Protein AF-A0A7Y3MWJ6-F1 (afdb_monomer_lite)

Foldseek 3Di:
DQFAEFPQQDDPVCCVQFVDGGGKGWQDKPPHGHRYNVRVVVSVVVCVVVVHWIWIWIDDPNDIDIGTDDDDD

Structure (mmCIF, N/CA/C/O backbone):
data_AF-A0A7Y3MWJ6-F1
#
_entry.id   AF-A0A7Y3MWJ6-F1
#
loop_
_atom_site.group_PDB
_atom_site.id
_atom_site.type_symbol
_atom_site.label_atom_id
_atom_site.label_alt_id
_atom_site.label_comp_id
_atom_site.label_asym_id
_atom_site.label_entity_id
_atom_site.label_seq_id
_atom_site.pdbx_PDB_ins_code
_atom_site.Cartn_x
_atom_site.Cartn_y
_atom_site.Cartn_z
_atom_site.occupancy
_atom_site.B_iso_or_equiv
_atom_site.auth_seq_id
_atom_site.auth_comp_id
_atom_site.auth_asym_id
_atom_site.auth_atom_id
_atom_site.pdbx_PDB_model_num
ATOM 1 N N . SER A 1 1 ? -13.402 -5.175 11.151 1.00 50.00 1 SER A N 1
ATOM 2 C CA . SER A 1 1 ? -12.582 -4.195 10.411 1.00 50.00 1 SER A CA 1
ATOM 3 C C . SER A 1 1 ? -11.144 -4.672 10.464 1.00 50.00 1 SER A C 1
ATOM 5 O O . SER A 1 1 ? -10.558 -4.657 11.538 1.00 50.00 1 SER A O 1
ATOM 7 N N . GLY A 1 2 ? -10.612 -5.208 9.363 1.00 63.19 2 GLY A N 1
ATOM 8 C CA . GLY A 1 2 ? -9.196 -5.586 9.299 1.00 63.19 2 GLY A CA 1
ATOM 9 C C . GLY A 1 2 ? -8.345 -4.319 9.258 1.00 63.19 2 GLY A C 1
ATOM 10 O O . GLY A 1 2 ? -8.617 -3.438 8.446 1.00 63.19 2 GLY A O 1
ATOM 11 N N . ALA A 1 3 ? -7.388 -4.174 10.172 1.00 88.12 3 ALA A N 1
ATOM 12 C CA . ALA A 1 3 ? -6.454 -3.051 10.154 1.00 88.12 3 ALA A CA 1
ATOM 13 C C . ALA A 1 3 ? -5.485 -3.201 8.970 1.00 88.12 3 ALA A C 1
ATOM 15 O O . ALA A 1 3 ? -5.018 -4.306 8.705 1.00 88.12 3 ALA A O 1
ATOM 16 N N . GLY A 1 4 ? -5.169 -2.102 8.283 1.00 94.12 4 GLY A N 1
ATOM 17 C CA . GLY A 1 4 ? -4.265 -2.099 7.134 1.00 94.12 4 GLY A CA 1
ATOM 18 C C . GLY A 1 4 ? -4.624 -1.038 6.096 1.00 94.12 4 GLY A C 1
ATOM 19 O O . GLY A 1 4 ? -5.451 -0.157 6.338 1.00 94.12 4 GLY A O 1
ATOM 20 N N . ALA A 1 5 ? -3.989 -1.122 4.929 1.00 97.06 5 ALA A N 1
ATOM 21 C CA . ALA A 1 5 ? -4.251 -0.241 3.794 1.00 97.06 5 ALA A CA 1
ATOM 22 C C . ALA A 1 5 ? -4.849 -1.028 2.622 1.00 97.06 5 ALA A C 1
ATOM 24 O O . ALA A 1 5 ? -4.184 -1.888 2.049 1.00 97.06 5 ALA A O 1
ATOM 25 N N . LEU A 1 6 ? -6.100 -0.729 2.266 1.00 97.00 6 LEU A N 1
ATOM 26 C CA . LEU A 1 6 ? -6.779 -1.347 1.128 1.00 97.00 6 LEU A CA 1
ATOM 27 C C . LEU A 1 6 ? -6.167 -0.864 -0.194 1.00 97.00 6 LEU A C 1
ATOM 29 O O . LEU A 1 6 ? -6.099 0.337 -0.456 1.00 97.00 6 LEU A O 1
ATOM 33 N N . VAL A 1 7 ? -5.785 -1.806 -1.050 1.00 96.50 7 VAL A N 1
ATOM 34 C CA . VAL A 1 7 ? -5.423 -1.550 -2.442 1.00 96.50 7 VAL A CA 1
ATOM 35 C C . VAL A 1 7 ? -6.714 -1.422 -3.241 1.00 96.50 7 VAL A C 1
ATOM 37 O O . VAL A 1 7 ? -7.410 -2.408 -3.475 1.00 96.50 7 VAL A O 1
ATOM 40 N N . VAL A 1 8 ? -7.046 -0.200 -3.650 1.00 97.12 8 VAL A N 1
ATOM 41 C CA . VAL A 1 8 ? -8.204 0.051 -4.523 1.00 97.12 8 VAL A CA 1
ATOM 42 C C . VAL A 1 8 ? -7.815 -0.193 -5.978 1.00 97.12 8 VAL A C 1
ATOM 44 O O . VAL A 1 8 ? -8.493 -0.923 -6.693 1.00 97.12 8 VAL A O 1
ATOM 47 N N . GLU A 1 9 ? -6.669 0.349 -6.386 1.00 95.88 9 GLU A N 1
ATOM 48 C CA . GLU A 1 9 ? -6.131 0.223 -7.736 1.00 95.88 9 GLU A CA 1
ATOM 49 C C . GLU A 1 9 ? -4.616 0.033 -7.703 1.00 95.88 9 GLU A C 1
ATOM 51 O O . GLU A 1 9 ? -3.926 0.445 -6.768 1.00 95.88 9 GLU A O 1
ATOM 56 N N . ILE A 1 10 ? -4.095 -0.594 -8.754 1.00 94.56 10 ILE A N 1
ATOM 57 C CA . ILE A 1 10 ? -2.665 -0.793 -8.959 1.00 94.56 10 ILE A CA 1
ATOM 58 C C . ILE A 1 10 ? -2.364 -0.860 -10.456 1.00 94.56 10 ILE A C 1
ATOM 60 O O . ILE A 1 10 ? -3.152 -1.385 -11.242 1.00 94.56 10 ILE A O 1
ATOM 64 N N . SER A 1 11 ? -1.206 -0.337 -10.866 1.00 94.94 11 SER A N 1
ATOM 65 C CA . SER A 1 11 ? -0.780 -0.422 -12.263 1.00 94.94 11 SER A CA 1
ATOM 66 C C . SER A 1 11 ? -0.531 -1.874 -12.682 1.00 94.94 11 SER A C 1
ATOM 68 O O . SER A 1 11 ? -0.075 -2.703 -11.893 1.00 94.94 11 SER A O 1
ATOM 70 N N . SER A 1 12 ? -0.763 -2.186 -13.961 1.00 95.00 12 SER A N 1
ATOM 71 C CA . SER A 1 12 ? -0.537 -3.542 -14.485 1.00 95.00 12 SER A CA 1
ATOM 72 C C . SER A 1 12 ? 0.925 -3.990 -14.358 1.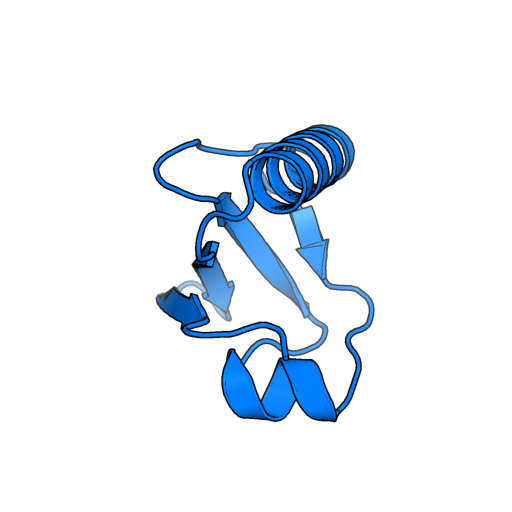00 95.00 12 SER A C 1
ATOM 74 O O . SER A 1 12 ? 1.195 -5.171 -14.144 1.00 95.00 12 SER A O 1
ATOM 76 N N . ALA A 1 13 ? 1.870 -3.050 -14.451 1.00 91.88 13 ALA A N 1
ATOM 77 C CA . ALA A 1 13 ? 3.290 -3.312 -14.252 1.00 91.88 13 ALA A CA 1
ATOM 78 C C . ALA A 1 13 ? 3.579 -3.730 -12.803 1.00 91.88 13 ALA A C 1
ATOM 80 O O . ALA A 1 13 ? 4.147 -4.796 -12.586 1.00 91.88 13 ALA A O 1
ATOM 81 N N . LEU A 1 14 ? 3.123 -2.954 -11.813 1.00 90.38 14 LEU A N 1
ATOM 82 C CA . LEU A 1 14 ? 3.338 -3.289 -10.403 1.00 90.38 14 LEU A CA 1
ATOM 83 C C . LEU A 1 14 ? 2.581 -4.551 -9.998 1.00 90.38 14 LEU A C 1
ATOM 85 O O . LEU A 1 14 ? 3.129 -5.371 -9.266 1.00 90.38 14 LEU A O 1
ATOM 89 N N . SER A 1 15 ? 1.366 -4.750 -10.508 1.00 94.06 15 SER A N 1
ATOM 90 C CA . SER A 1 15 ? 0.598 -5.973 -10.276 1.00 94.06 15 SER A CA 1
ATOM 91 C C . SER A 1 15 ? 1.352 -7.216 -10.755 1.00 94.06 15 SER A C 1
ATOM 93 O O . SER A 1 15 ? 1.473 -8.177 -10.002 1.00 94.06 15 SER A O 1
ATOM 95 N N . ARG A 1 16 ? 1.961 -7.181 -11.951 1.00 92.88 16 ARG A N 1
ATOM 96 C CA . ARG A 1 16 ? 2.754 -8.308 -12.473 1.00 92.88 16 ARG A CA 1
ATOM 97 C C . ARG A 1 16 ? 3.972 -8.644 -11.618 1.00 92.88 16 ARG A C 1
ATOM 99 O O . ARG A 1 16 ? 4.280 -9.819 -11.466 1.00 92.88 16 ARG A O 1
ATOM 106 N N . VAL A 1 17 ? 4.666 -7.638 -11.086 1.00 90.75 17 VAL A N 1
ATOM 107 C CA . VAL A 1 17 ? 5.906 -7.880 -10.331 1.00 90.75 17 VAL A CA 1
ATOM 108 C C . VAL A 1 17 ? 5.628 -8.218 -8.867 1.00 90.75 17 VAL A C 1
ATOM 110 O O . VAL A 1 17 ? 6.293 -9.068 -8.287 1.00 90.75 17 VAL A O 1
ATOM 113 N N . THR A 1 18 ? 4.633 -7.577 -8.256 1.00 92.38 18 THR A N 1
ATOM 114 C CA . THR A 1 18 ? 4.324 -7.765 -6.829 1.00 92.38 18 THR A CA 1
ATOM 115 C C . THR A 1 18 ? 3.293 -8.863 -6.580 1.00 92.38 18 THR A C 1
ATOM 117 O O . THR A 1 18 ? 3.250 -9.422 -5.486 1.00 92.38 18 THR A O 1
ATOM 120 N N . GLY A 1 19 ? 2.455 -9.169 -7.571 1.00 94.31 19 GLY A N 1
ATOM 121 C CA . GLY A 1 19 ? 1.279 -10.022 -7.425 1.00 94.31 19 GLY A CA 1
ATOM 122 C C . GLY A 1 19 ? 0.081 -9.329 -6.765 1.00 94.31 19 GLY A C 1
ATOM 123 O O . GLY A 1 19 ? -0.959 -9.971 -6.605 1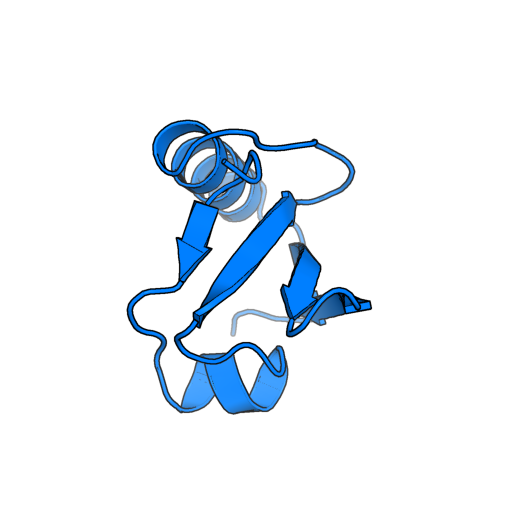.00 94.31 19 GLY A O 1
ATOM 124 N N . LEU A 1 20 ? 0.201 -8.050 -6.382 1.00 95.50 20 LEU A N 1
ATOM 125 C CA . LEU A 1 20 ? -0.894 -7.278 -5.795 1.00 95.50 20 LEU A CA 1
ATOM 126 C C . LEU A 1 20 ? -2.015 -7.040 -6.810 1.00 95.50 20 LEU A C 1
ATOM 128 O O . LEU A 1 20 ? -1.774 -6.816 -8.000 1.00 95.50 20 LEU A O 1
ATOM 132 N N . THR A 1 21 ? -3.246 -7.037 -6.320 1.00 97.12 21 THR A N 1
ATOM 133 C CA . THR A 1 21 ? -4.460 -6.721 -7.074 1.00 97.12 21 THR A CA 1
ATOM 134 C C . THR A 1 21 ? -5.377 -5.833 -6.240 1.00 97.12 21 THR A C 1
ATOM 136 O O . THR A 1 21 ? -5.231 -5.739 -5.021 1.00 97.12 21 THR A O 1
ATOM 139 N N . GLY A 1 22 ? -6.356 -5.198 -6.890 1.00 97.12 22 GLY A N 1
ATOM 140 C CA . GLY A 1 22 ? -7.439 -4.529 -6.169 1.00 97.12 22 GLY A CA 1
ATOM 141 C C . GLY A 1 22 ? -8.126 -5.498 -5.199 1.00 97.12 22 GLY A C 1
ATOM 142 O O . GLY A 1 22 ? -8.345 -6.663 -5.536 1.00 97.12 22 GLY A O 1
ATOM 143 N N . GLY A 1 23 ? -8.420 -5.022 -3.990 1.00 96.81 23 GLY A N 1
ATOM 144 C CA . GLY A 1 23 ? -9.006 -5.812 -2.904 1.00 96.81 23 GLY A CA 1
ATOM 145 C C . GLY A 1 23 ? -8.004 -6.384 -1.895 1.00 96.81 23 GLY A C 1
ATOM 146 O O . GLY A 1 23 ? -8.432 -6.856 -0.843 1.00 96.81 23 GLY A O 1
ATOM 147 N N . ASP A 1 24 ? -6.697 -6.319 -2.159 1.00 97.38 24 ASP A N 1
ATOM 148 C CA . ASP A 1 24 ? -5.686 -6.698 -1.166 1.00 97.38 24 ASP A CA 1
ATOM 149 C C . ASP A 1 24 ? -5.601 -5.681 -0.028 1.00 97.38 24 ASP A C 1
ATOM 151 O O . ASP A 1 24 ? -5.769 -4.480 -0.238 1.00 97.38 24 ASP A O 1
ATOM 155 N N . VAL A 1 25 ? -5.251 -6.142 1.172 1.00 97.44 25 VAL A N 1
ATOM 156 C CA . VAL A 1 25 ? -4.996 -5.260 2.318 1.00 97.44 25 VAL A CA 1
ATOM 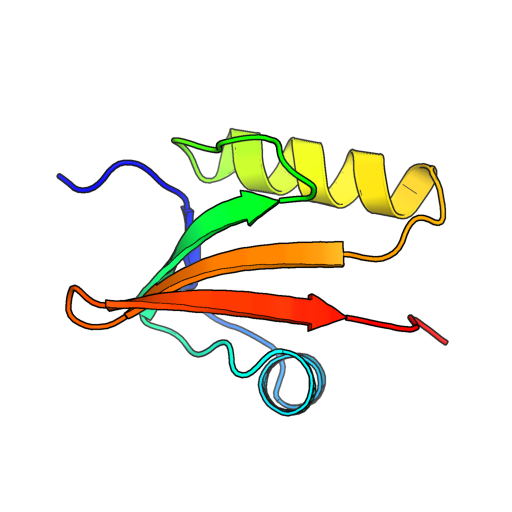157 C C . VAL A 1 25 ? -3.527 -5.338 2.703 1.00 97.44 25 VAL A C 1
ATOM 159 O O . VAL A 1 25 ? -3.065 -6.364 3.190 1.00 97.44 25 VAL A O 1
ATOM 162 N N . ILE A 1 26 ? -2.772 -4.257 2.511 1.00 97.00 26 ILE A N 1
ATOM 163 C CA . ILE A 1 26 ? -1.374 -4.168 2.942 1.00 97.00 26 ILE A CA 1
ATOM 164 C C . ILE A 1 26 ? -1.332 -4.104 4.470 1.00 97.00 26 ILE A C 1
ATOM 166 O O . ILE A 1 26 ? -1.964 -3.246 5.087 1.00 97.00 26 ILE A O 1
ATOM 170 N N . LEU A 1 27 ? -0.547 -5.001 5.061 1.00 97.25 27 LEU A N 1
ATOM 171 C CA . LEU A 1 27 ? -0.365 -5.153 6.505 1.00 97.25 27 LEU A CA 1
ATOM 172 C C . LEU A 1 27 ? 1.016 -4.683 6.968 1.00 97.25 27 LEU A C 1
ATOM 174 O O . LEU A 1 27 ? 1.179 -4.273 8.118 1.00 97.25 27 LEU A O 1
ATOM 178 N N . ALA A 1 28 ? 2.028 -4.759 6.097 1.00 96.44 28 ALA A N 1
ATOM 179 C CA . ALA A 1 28 ? 3.368 -4.273 6.403 1.00 96.44 28 ALA A CA 1
ATOM 180 C C . ALA A 1 28 ? 4.186 -3.914 5.156 1.00 96.44 28 ALA A C 1
ATOM 182 O O . ALA A 1 28 ? 4.029 -4.516 4.092 1.00 96.44 28 ALA A O 1
ATOM 183 N N . VAL A 1 29 ? 5.127 -2.985 5.341 1.00 95.50 29 VAL A N 1
ATOM 184 C CA . VAL A 1 29 ? 6.156 -2.593 4.368 1.00 95.50 29 VAL A CA 1
ATOM 185 C C . VAL A 1 29 ? 7.514 -2.618 5.074 1.00 95.50 29 VAL A C 1
ATOM 187 O O . VAL A 1 29 ? 7.686 -1.962 6.097 1.00 95.50 29 VAL A O 1
ATOM 190 N N . ASN A 1 30 ? 8.492 -3.368 4.561 1.00 92.94 30 ASN A N 1
ATOM 191 C CA . ASN A 1 30 ? 9.864 -3.425 5.092 1.00 92.94 30 ASN A CA 1
ATOM 192 C C . ASN A 1 30 ? 9.945 -3.621 6.619 1.00 92.94 30 ASN A C 1
ATOM 194 O O . ASN A 1 30 ? 10.582 -2.844 7.329 1.00 92.94 30 ASN A O 1
ATOM 198 N N . ASN A 1 31 ? 9.289 -4.672 7.120 1.00 90.31 31 ASN A N 1
ATOM 199 C CA . ASN A 1 31 ? 9.179 -5.028 8.544 1.00 90.31 31 ASN A CA 1
ATOM 200 C C . ASN A 1 31 ? 8.444 -4.001 9.426 1.00 90.31 31 ASN A C 1
ATOM 202 O O . ASN A 1 31 ? 8.377 -4.182 10.639 1.00 90.31 31 ASN A O 1
ATOM 206 N N . ARG A 1 32 ? 7.855 -2.949 8.847 1.00 95.88 32 ARG A N 1
ATOM 207 C CA . ARG A 1 32 ? 6.983 -2.017 9.565 1.00 95.88 32 ARG A CA 1
ATOM 208 C C . ARG A 1 32 ? 5.528 -2.374 9.324 1.00 9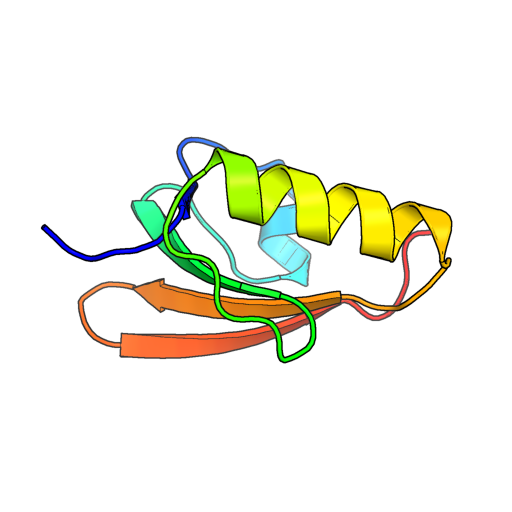5.88 32 ARG A C 1
ATOM 210 O O . ARG A 1 32 ? 5.071 -2.347 8.185 1.00 95.88 32 ARG A O 1
ATOM 217 N N . GLN A 1 33 ? 4.814 -2.682 10.401 1.00 96.81 33 GLN A N 1
ATOM 218 C CA . GLN A 1 33 ? 3.369 -2.867 10.359 1.00 96.81 33 GLN A CA 1
ATOM 219 C C . GLN A 1 33 ? 2.678 -1.544 10.015 1.00 96.81 33 GLN A C 1
ATOM 221 O O . GLN A 1 33 ? 3.095 -0.491 10.498 1.00 96.81 33 GLN A O 1
ATOM 226 N N . VAL A 1 34 ? 1.625 -1.621 9.207 1.00 96.88 34 VAL A N 1
ATOM 227 C CA . VAL A 1 34 ? 0.765 -0.490 8.851 1.00 96.88 34 VAL A CA 1
ATOM 228 C C . VAL A 1 34 ? -0.681 -0.849 9.174 1.00 96.88 34 VAL A C 1
ATOM 230 O O . VAL A 1 34 ? -1.117 -1.978 8.954 1.00 96.88 34 VAL A O 1
ATOM 233 N N . ARG A 1 35 ? -1.420 0.096 9.749 1.00 96.38 35 ARG A N 1
ATOM 234 C CA . ARG A 1 35 ? -2.821 -0.068 10.168 1.00 96.38 35 ARG A CA 1
ATOM 235 C C . ARG A 1 35 ? -3.778 0.822 9.390 1.00 96.38 35 ARG A C 1
ATOM 237 O O . ARG A 1 35 ? -4.985 0.606 9.464 1.00 96.38 35 ARG A O 1
ATOM 244 N N . THR A 1 36 ? -3.249 1.805 8.666 1.00 96.38 36 THR A N 1
ATOM 245 C CA . THR A 1 36 ? -4.023 2.769 7.884 1.00 96.38 36 THR A CA 1
ATOM 246 C C . THR A 1 36 ? -3.385 3.003 6.517 1.00 96.38 36 THR A C 1
ATOM 248 O O . THR A 1 36 ? -2.191 2.761 6.317 1.00 96.38 36 THR A O 1
ATOM 251 N N . ALA A 1 37 ? -4.178 3.523 5.577 1.00 95.12 37 ALA A N 1
ATOM 252 C CA . ALA A 1 37 ? -3.684 3.951 4.270 1.00 95.12 37 ALA A CA 1
ATOM 253 C C . ALA A 1 37 ? -2.600 5.036 4.378 1.00 95.12 37 ALA A C 1
ATOM 255 O O . ALA A 1 37 ? -1.609 4.975 3.652 1.00 95.12 37 ALA A O 1
ATOM 256 N N . GLN A 1 38 ? -2.749 5.976 5.319 1.00 96.62 38 GLN A N 1
ATOM 257 C CA . GLN A 1 38 ? -1.767 7.040 5.532 1.00 96.62 38 GLN A CA 1
ATOM 258 C C . GLN A 1 38 ? -0.421 6.480 6.004 1.00 96.62 38 GLN A C 1
ATOM 260 O O . GLN A 1 38 ? 0.611 6.809 5.430 1.00 96.62 38 GLN A O 1
ATOM 265 N N . GLU A 1 39 ? -0.426 5.566 6.980 1.00 97.19 39 GLU A N 1
ATOM 266 C CA . GLU A 1 39 ? 0.806 4.914 7.439 1.00 97.19 39 GLU A CA 1
ATOM 267 C C . GLU A 1 39 ? 1.505 4.168 6.298 1.00 97.19 39 GLU A C 1
ATOM 269 O O . GLU A 1 39 ? 2.722 4.268 6.148 1.00 97.19 39 GLU A O 1
ATOM 274 N N . ALA A 1 40 ? 0.747 3.442 5.469 1.00 96.06 40 ALA A N 1
ATOM 275 C CA . ALA A 1 40 ? 1.305 2.754 4.310 1.00 96.06 40 ALA A CA 1
ATOM 276 C C . ALA A 1 40 ? 1.963 3.727 3.323 1.00 96.06 40 ALA A C 1
ATOM 278 O O . ALA A 1 40 ? 3.101 3.484 2.915 1.00 96.06 40 ALA A O 1
ATOM 279 N N . ALA A 1 41 ? 1.299 4.838 2.992 1.00 95.12 41 ALA A N 1
ATOM 280 C CA . ALA A 1 41 ? 1.854 5.872 2.122 1.00 95.12 41 ALA A CA 1
ATOM 281 C C . ALA A 1 41 ? 3.162 6.447 2.691 1.00 95.12 41 ALA A C 1
ATOM 283 O O . ALA A 1 41 ? 4.170 6.514 1.985 1.00 95.12 41 ALA A O 1
ATOM 284 N N . ASP A 1 42 ? 3.188 6.761 3.987 1.00 96.81 42 ASP A N 1
ATOM 285 C CA . ASP A 1 42 ? 4.364 7.322 4.651 1.00 96.81 42 ASP A CA 1
ATOM 286 C C . ASP A 1 42 ? 5.558 6.351 4.630 1.00 96.81 42 ASP A C 1
ATOM 288 O O . ASP A 1 42 ? 6.698 6.760 4.377 1.00 96.81 42 ASP A O 1
ATOM 292 N N . VAL A 1 43 ? 5.327 5.050 4.871 1.00 95.75 43 VAL A N 1
ATOM 293 C CA . VAL A 1 43 ? 6.400 4.040 4.823 1.00 95.75 43 VAL A CA 1
ATOM 294 C C . VAL A 1 43 ? 6.892 3.802 3.398 1.00 95.75 43 VAL A C 1
ATOM 296 O O . VAL A 1 43 ? 8.102 3.639 3.196 1.00 95.75 43 VAL A O 1
ATOM 299 N N . LEU A 1 44 ? 5.991 3.789 2.414 1.00 92.94 44 LEU A N 1
ATOM 300 C CA . LEU A 1 44 ? 6.355 3.621 1.009 1.00 92.94 44 LEU A CA 1
ATOM 301 C C . LEU A 1 44 ? 7.235 4.781 0.529 1.00 92.94 44 LEU A C 1
ATOM 303 O O . LEU A 1 44 ? 8.317 4.552 -0.013 1.00 92.94 44 LEU A O 1
ATOM 307 N N . GLU A 1 45 ? 6.831 6.017 0.817 1.00 94.25 45 GLU A N 1
ATOM 308 C CA . GLU A 1 45 ? 7.588 7.217 0.459 1.00 94.25 45 GLU A CA 1
ATOM 309 C C . GLU A 1 45 ? 8.937 7.294 1.183 1.00 94.25 45 GLU A C 1
ATOM 311 O O . GLU A 1 45 ? 9.962 7.612 0.575 1.00 94.25 45 GLU A O 1
ATOM 316 N N . ALA A 1 46 ? 8.988 6.941 2.471 1.00 94.44 46 ALA A N 1
ATOM 317 C CA . ALA A 1 46 ? 10.252 6.854 3.199 1.00 94.44 46 ALA A CA 1
ATOM 318 C C . ALA A 1 46 ? 11.193 5.792 2.603 1.00 94.44 46 ALA A C 1
ATOM 320 O O . ALA A 1 46 ? 12.384 6.051 2.439 1.00 94.44 46 ALA A O 1
ATOM 321 N N . THR A 1 47 ? 10.665 4.620 2.241 1.00 91.69 47 THR A N 1
ATOM 322 C CA . THR A 1 47 ? 11.440 3.537 1.614 1.00 91.69 47 THR A CA 1
ATOM 323 C C . THR A 1 47 ? 11.999 3.969 0.260 1.00 91.69 47 THR A C 1
ATOM 325 O O . THR A 1 47 ? 13.187 3.769 -0.002 1.00 91.69 47 THR A O 1
ATOM 328 N N . LYS A 1 48 ? 11.170 4.623 -0.564 1.00 90.50 48 LYS A N 1
ATOM 329 C CA . LYS A 1 48 ? 11.561 5.179 -1.862 1.00 90.50 48 LYS A CA 1
ATOM 330 C C . LYS A 1 48 ? 12.698 6.189 -1.721 1.00 90.50 48 LYS A C 1
ATOM 332 O O . LYS A 1 48 ? 13.708 6.062 -2.406 1.00 90.50 48 LYS A O 1
ATOM 337 N N . ARG A 1 49 ? 12.579 7.152 -0.797 1.00 91.81 49 ARG A N 1
ATOM 338 C CA . ARG A 1 49 ? 13.634 8.151 -0.529 1.00 91.81 49 ARG A CA 1
ATOM 339 C C . ARG A 1 49 ? 14.950 7.528 -0.066 1.00 91.81 49 ARG A C 1
ATOM 341 O O . ARG A 1 49 ? 16.008 8.071 -0.351 1.00 91.81 49 ARG A O 1
ATOM 348 N N . GLN A 1 50 ? 14.889 6.401 0.639 1.00 91.38 50 GLN A N 1
ATOM 349 C CA . GLN A 1 50 ? 16.072 5.661 1.082 1.00 91.38 50 GLN A CA 1
ATOM 350 C C . GLN A 1 50 ? 16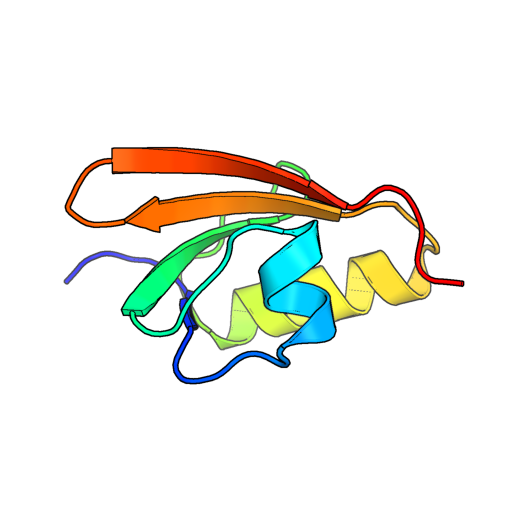.703 4.802 -0.027 1.00 91.38 50 GLN A C 1
ATOM 352 O O . GLN A 1 50 ? 17.723 4.166 0.228 1.00 91.38 50 GLN A O 1
ATOM 357 N N . GLY A 1 51 ? 16.102 4.724 -1.222 1.00 88.19 51 GLY A N 1
ATOM 358 C CA . GLY A 1 51 ? 16.578 3.856 -2.305 1.00 88.19 51 GLY A CA 1
ATOM 359 C C . GLY A 1 51 ? 16.551 2.368 -1.940 1.00 88.19 51 GLY A C 1
ATOM 360 O O . GLY A 1 51 ? 17.328 1.581 -2.475 1.00 88.19 51 GLY A O 1
ATOM 361 N N . ARG A 1 52 ? 15.700 1.975 -0.985 1.00 87.19 52 ARG A N 1
ATOM 362 C CA . ARG A 1 52 ? 15.614 0.595 -0.498 1.00 87.19 52 ARG A CA 1
ATOM 363 C C . ARG A 1 52 ? 14.602 -0.200 -1.310 1.00 87.19 52 ARG A C 1
ATOM 365 O O . ARG A 1 52 ? 13.600 0.330 -1.778 1.00 87.19 52 ARG A O 1
ATOM 372 N N . GLN A 1 53 ? 14.839 -1.502 -1.402 1.00 89.06 53 GLN A N 1
ATOM 373 C CA . GLN A 1 53 ? 13.875 -2.448 -1.958 1.00 89.06 53 GLN A CA 1
ATOM 374 C C . GLN A 1 53 ? 12.614 -2.523 -1.090 1.00 89.06 53 GLN A C 1
ATOM 376 O O . GLN A 1 53 ? 12.664 -2.261 0.117 1.00 89.06 53 GLN A O 1
ATOM 381 N N . PHE A 1 54 ? 11.490 -2.901 -1.700 1.00 91.12 54 PHE A N 1
ATOM 382 C CA . PHE A 1 54 ? 10.222 -3.064 -0.992 1.00 91.12 54 PHE A CA 1
ATOM 383 C C . PHE A 1 54 ? 9.963 -4.531 -0.686 1.00 91.12 54 PHE A C 1
ATOM 385 O O . PHE A 1 54 ? 9.996 -5.380 -1.571 1.00 91.12 54 PHE A O 1
ATOM 392 N N . ILE A 1 55 ? 9.628 -4.814 0.563 1.00 94.00 55 ILE A N 1
ATOM 393 C CA . ILE A 1 55 ? 9.051 -6.078 1.002 1.00 94.00 55 ILE A CA 1
ATOM 394 C C . ILE A 1 55 ? 7.658 -5.758 1.516 1.00 94.00 55 ILE A C 1
ATOM 396 O O . ILE A 1 55 ? 7.517 -5.024 2.495 1.00 94.00 55 ILE A O 1
ATOM 400 N N . LEU A 1 56 ? 6.641 -6.302 0.861 1.00 95.31 56 LEU A N 1
ATOM 401 C CA . LEU A 1 56 ? 5.245 -6.102 1.216 1.00 95.31 56 LEU A CA 1
ATOM 402 C C . LEU A 1 56 ? 4.687 -7.376 1.838 1.00 95.31 56 LEU A C 1
ATOM 404 O O . LEU A 1 56 ? 4.987 -8.487 1.396 1.00 95.31 56 LEU A O 1
ATOM 408 N N . VAL A 1 57 ? 3.856 -7.202 2.858 1.00 96.56 57 VAL A N 1
ATOM 409 C CA . VAL A 1 57 ? 3.006 -8.251 3.420 1.00 96.56 57 VAL A CA 1
ATOM 410 C C . VAL A 1 57 ? 1.570 -7.776 3.283 1.00 96.56 57 VAL A C 1
ATOM 412 O O . VAL A 1 57 ? 1.258 -6.666 3.716 1.00 96.56 57 VAL A O 1
ATOM 415 N N . PHE A 1 58 ? 0.709 -8.593 2.687 1.00 96.69 58 PHE A N 1
ATOM 416 C CA . PHE A 1 58 ? -0.688 -8.250 2.450 1.00 96.69 58 PHE A CA 1
ATOM 417 C C . PHE A 1 58 ? -1.618 -9.440 2.678 1.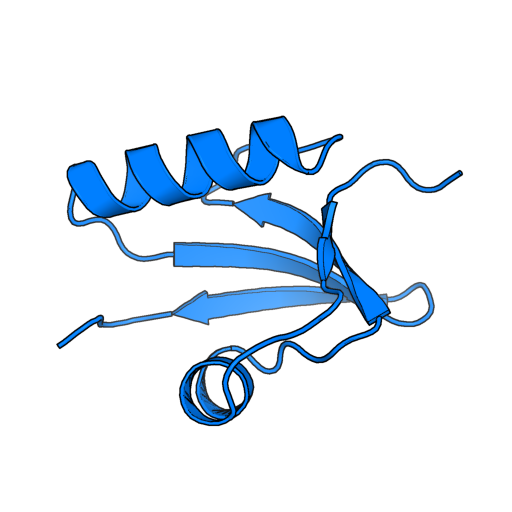00 96.69 58 PHE A C 1
ATOM 419 O O . PHE A 1 58 ? -1.193 -10.592 2.618 1.00 96.69 58 PHE A O 1
ATOM 426 N N . GLU A 1 59 ? -2.883 -9.154 2.955 1.00 97.31 59 GLU A N 1
ATOM 427 C CA . GLU A 1 59 ? -3.949 -10.141 3.064 1.00 97.31 59 GLU A CA 1
ATOM 428 C C . GLU A 1 59 ? -4.742 -10.225 1.757 1.00 97.31 59 GLU A C 1
ATOM 430 O O . GLU A 1 59 ? -5.121 -9.197 1.191 1.00 97.31 59 GLU A O 1
ATOM 435 N N . ARG A 1 60 ? -5.038 -11.453 1.319 1.00 96.50 60 ARG A N 1
ATOM 436 C CA . ARG A 1 60 ? -6.003 -11.756 0.260 1.00 96.50 60 ARG A CA 1
ATOM 437 C C . ARG A 1 60 ? -6.873 -12.936 0.673 1.00 96.50 60 ARG A C 1
ATOM 439 O O . ARG A 1 60 ? -6.370 -14.050 0.824 1.00 96.50 60 ARG A O 1
ATOM 446 N N . GLY A 1 61 ? -8.175 -12.705 0.841 1.00 94.38 61 GLY A N 1
ATOM 447 C CA . GLY A 1 61 ? -9.134 -13.758 1.199 1.00 94.38 61 GLY A CA 1
ATOM 448 C C . GLY A 1 61 ? -8.739 -14.524 2.468 1.00 94.38 61 GLY A C 1
ATOM 449 O O . GLY A 1 61 ? -8.757 -15.753 2.465 1.00 94.38 61 GLY A O 1
ATOM 450 N N . GLY A 1 62 ? -8.292 -13.815 3.513 1.00 93.75 62 GLY A N 1
ATOM 451 C CA . GLY A 1 62 ? -7.828 -14.411 4.772 1.00 93.75 62 GLY A CA 1
ATOM 452 C C . GLY A 1 62 ? -6.434 -15.049 4.727 1.00 93.75 62 GLY A C 1
ATOM 453 O O . GLY A 1 62 ? -5.989 -15.613 5.725 1.00 93.75 62 GLY A O 1
ATOM 454 N N . ARG A 1 63 ? -5.722 -14.984 3.594 1.00 95.69 63 ARG A N 1
ATOM 455 C CA . ARG A 1 63 ? -4.349 -15.492 3.461 1.00 95.69 63 ARG A CA 1
ATOM 456 C C . ARG A 1 63 ? -3.349 -14.348 3.493 1.00 95.69 63 ARG A C 1
ATOM 458 O O . ARG A 1 63 ? -3.473 -13.406 2.717 1.00 95.69 63 ARG A O 1
ATOM 465 N N . THR A 1 64 ? -2.310 -14.487 4.307 1.00 96.19 64 THR A N 1
ATOM 466 C CA . THR A 1 64 ? -1.176 -13.557 4.319 1.00 96.19 64 THR A CA 1
ATOM 467 C C . THR A 1 64 ? -0.155 -13.949 3.256 1.00 96.19 64 THR A C 1
ATOM 469 O O . THR A 1 64 ? 0.342 -15.076 3.242 1.00 96.19 64 THR A O 1
ATOM 472 N N . ILE A 1 65 ? 0.178 -13.011 2.376 1.00 96.81 65 ILE A N 1
ATOM 473 C CA . ILE A 1 65 ? 1.132 -13.167 1.279 1.00 96.81 65 ILE A CA 1
ATOM 474 C C . ILE A 1 65 ? 2.277 -12.180 1.499 1.00 96.81 65 ILE A C 1
ATOM 476 O O . ILE A 1 65 ? 2.058 -11.025 1.862 1.00 96.81 65 ILE A O 1
ATOM 480 N N . ARG A 1 66 ? 3.513 -12.636 1.283 1.00 95.69 66 ARG A N 1
ATOM 481 C CA . ARG A 1 66 ? 4.716 -11.801 1.337 1.00 95.69 66 ARG A CA 1
ATOM 482 C C . ARG A 1 66 ? 5.356 -11.750 -0.041 1.00 95.69 66 ARG A C 1
ATOM 484 O O . ARG A 1 66 ? 5.633 -12.794 -0.621 1.00 95.69 66 ARG A O 1
ATOM 491 N N . THR A 1 67 ? 5.618 -10.546 -0.531 1.00 94.06 67 THR A N 1
ATOM 492 C CA . THR A 1 67 ? 6.229 -10.304 -1.843 1.00 94.06 67 THR A CA 1
ATOM 493 C C . THR A 1 67 ? 7.377 -9.308 -1.719 1.00 94.06 67 THR A C 1
ATOM 495 O O . THR A 1 67 ? 7.356 -8.425 -0.859 1.00 94.06 67 THR A O 1
ATOM 498 N N . GLY A 1 68 ? 8.410 -9.482 -2.538 1.00 87.88 68 GLY A N 1
ATOM 499 C CA . GLY A 1 68 ? 9.569 -8.600 -2.597 1.00 87.88 68 GLY A CA 1
ATOM 500 C C . GLY A 1 68 ? 9.683 -7.994 -3.986 1.00 87.88 68 GLY A C 1
ATOM 501 O O . GLY A 1 68 ? 9.631 -8.716 -4.975 1.00 87.88 68 GLY A O 1
ATOM 502 N N . LEU A 1 69 ? 9.858 -6.681 -4.054 1.00 80.50 69 LEU A N 1
ATOM 503 C CA . LEU A 1 69 ? 10.126 -5.954 -5.285 1.00 80.50 69 LEU A CA 1
ATOM 504 C C . LEU A 1 69 ? 11.618 -5.608 -5.315 1.00 80.50 69 LEU A C 1
ATOM 506 O O . LEU A 1 69 ? 12.056 -4.629 -4.699 1.00 80.50 69 LEU A O 1
ATOM 510 N N . LEU A 1 70 ? 12.399 -6.459 -5.986 1.00 62.31 70 LEU A N 1
ATOM 511 C CA . LEU A 1 70 ? 13.773 -6.146 -6.363 1.00 62.31 70 LEU A CA 1
ATOM 512 C C . LEU A 1 70 ? 13.722 -5.273 -7.627 1.00 62.31 70 LEU A C 1
ATOM 514 O O . LEU A 1 70 ? 13.223 -5.716 -8.650 1.00 62.31 70 LEU A O 1
ATOM 518 N N . GLU A 1 71 ? 14.240 -4.049 -7.511 1.00 55.16 71 GLU A N 1
ATOM 519 C CA . GLU A 1 71 ? 14.402 -3.022 -8.558 1.00 55.16 71 GLU A CA 1
ATOM 520 C C . GLU A 1 71 ? 13.166 -2.187 -8.947 1.00 55.16 71 GLU A C 1
ATOM 522 O O . GLU A 1 71 ? 12.156 -2.669 -9.451 1.00 55.16 71 GLU A O 1
ATOM 527 N N . TRP A 1 72 ? 13.305 -0.871 -8.755 1.00 55.06 72 TRP A N 1
ATOM 528 C CA . TRP A 1 72 ? 12.662 0.153 -9.578 1.00 55.06 72 TRP A CA 1
ATOM 529 C C . TRP A 1 72 ? 13.781 0.688 -10.473 1.00 55.06 72 TRP A C 1
ATOM 531 O O . TRP A 1 72 ? 14.705 1.325 -9.966 1.00 55.06 72 TRP A O 1
ATOM 541 N N . ARG A 1 73 ? 13.747 0.366 -11.763 1.00 44.72 73 ARG A N 1
ATOM 542 C CA . ARG A 1 73 ? 14.613 0.965 -12.780 1.00 44.72 73 ARG A CA 1
ATOM 543 C C . ARG A 1 73 ? 13.770 1.771 -13.746 1.00 44.72 73 ARG A C 1
ATOM 545 O O . ARG A 1 73 ? 12.652 1.301 -14.050 1.00 44.72 73 ARG A O 1
#

Radius of gyration: 11.41 Å; chains: 1; bounding box: 29×24×25 Å

Sequence (73 aa):
SGAGALVVEISSALSRVTGLTGGDVILAVNNRQVRTAQEAADVLEATKRQGRQFILVFERGGRTIRTGLLEWR

pLDDT: mean 91.06, std 11.34, range [44.72, 97.44]

Secondary structure (DSSP, 8-state):
---SEE-----HHHHHHH---TT-EEEEETTEE--SHHHHHHHHHHHHHTTPPEEEEEEETTEEEEEEE----